Protein AF-A0A177NW47-F1 (afdb_monomer_lite)

Foldseek 3Di:
DPPDQDPVNVVVVVVVVVVVPDDPVVVCVVCVVVVHHPVVVVVVVVVVVVVVVVVVVVVVVVVVVVVVVVVVVVVVVPPPVVDVPVLVVVVVVVCVVDVVNVVVQVVCVVVVNHQDPVNSVVVSVVVVVVVVVVVVPVPD

pLDDT: mean 77.31, std 15.28, range [36.78, 95.75]

Radius of gyration: 32.18 Å; chains: 1; bounding box: 77×34×74 Å

Structure (mmCIF, N/CA/C/O backbone):
data_AF-A0A177NW47-F1
#
_entry.id   AF-A0A177NW47-F1
#
loop_
_atom_site.group_PDB
_atom_site.id
_atom_site.type_symbol
_atom_site.label_atom_id
_atom_site.label_alt_id
_atom_site.label_comp_id
_atom_site.label_asym_id
_atom_site.label_entity_id
_atom_site.label_seq_id
_atom_site.pdbx_PDB_ins_code
_atom_site.Cartn_x
_atom_site.Cartn_y
_atom_site.Cartn_z
_atom_site.occupancy
_atom_site.B_iso_or_equiv
_atom_site.auth_seq_id
_atom_site.auth_comp_id
_atom_site.auth_asym_id
_atom_site.auth_atom_id
_atom_site.pdbx_PDB_model_num
ATOM 1 N N . MET A 1 1 ? -23.381 19.528 -13.396 1.00 42.34 1 MET A N 1
ATOM 2 C CA . MET A 1 1 ? -24.544 18.811 -12.830 1.00 42.34 1 MET A CA 1
ATOM 3 C C . MET A 1 1 ? -24.353 18.765 -11.326 1.00 42.34 1 MET A C 1
ATOM 5 O O . MET A 1 1 ? -23.397 18.148 -10.878 1.00 42.34 1 MET A O 1
ATOM 9 N N . ASN A 1 2 ? -25.180 19.477 -10.560 1.00 53.53 2 ASN A N 1
ATOM 10 C CA . ASN A 1 2 ? -25.143 19.393 -9.100 1.00 53.53 2 ASN A CA 1
ATOM 11 C C . ASN A 1 2 ? -25.795 18.068 -8.699 1.00 53.53 2 ASN A C 1
ATOM 13 O O . ASN A 1 2 ? -27.022 17.988 -8.654 1.00 53.53 2 ASN A O 1
ATOM 17 N N . ASN A 1 3 ? -24.987 17.033 -8.456 1.00 69.44 3 ASN A N 1
ATOM 18 C CA . ASN A 1 3 ? -25.466 15.808 -7.820 1.00 69.44 3 ASN A CA 1
ATOM 19 C C . ASN A 1 3 ? -25.880 16.165 -6.392 1.00 69.44 3 ASN A C 1
ATOM 21 O O . ASN A 1 3 ? -25.047 16.255 -5.493 1.00 69.44 3 ASN A O 1
ATOM 25 N N . LYS A 1 4 ? -27.170 16.450 -6.199 1.00 77.38 4 LYS A N 1
ATOM 26 C CA . LYS A 1 4 ? -27.740 16.610 -4.864 1.00 77.38 4 LYS A CA 1
ATOM 27 C C . LYS A 1 4 ? -27.636 15.259 -4.161 1.00 77.38 4 LYS A C 1
ATOM 29 O O . LYS A 1 4 ? -28.174 14.280 -4.673 1.00 77.38 4 LYS A O 1
ATOM 34 N N . LYS A 1 5 ? -26.945 15.231 -3.017 1.00 80.81 5 LYS A N 1
ATOM 35 C CA . LYS A 1 5 ? -26.863 14.054 -2.146 1.00 80.81 5 LYS A CA 1
ATOM 36 C C . LYS A 1 5 ? -28.272 13.599 -1.787 1.00 80.81 5 LYS A C 1
ATOM 38 O O . LYS A 1 5 ? -29.094 14.418 -1.361 1.00 80.81 5 LYS A O 1
ATOM 43 N N . THR A 1 6 ? -28.547 12.320 -1.987 1.00 90.38 6 THR A N 1
ATOM 44 C CA . THR A 1 6 ? -29.805 11.708 -1.574 1.00 90.38 6 THR A CA 1
ATOM 45 C C . THR A 1 6 ? -29.898 11.689 -0.044 1.00 90.38 6 THR A C 1
ATOM 47 O O . THR A 1 6 ? -28.883 11.837 0.639 1.00 90.38 6 THR A O 1
ATOM 50 N N . PRO A 1 7 ? -31.097 11.507 0.533 1.00 87.31 7 PRO A N 1
ATOM 51 C CA . PRO A 1 7 ? -31.235 11.337 1.979 1.00 87.31 7 PRO A CA 1
ATOM 52 C C . PRO A 1 7 ? -30.404 10.173 2.540 1.00 87.31 7 PRO A C 1
ATOM 54 O O . PRO A 1 7 ? -29.960 10.244 3.680 1.00 87.31 7 PRO A O 1
ATOM 57 N N . LEU A 1 8 ? -30.166 9.126 1.739 1.00 89.62 8 LEU A N 1
ATOM 58 C CA . LEU A 1 8 ? -29.333 7.993 2.137 1.00 89.62 8 LEU A CA 1
ATOM 59 C C . LEU A 1 8 ? -27.850 8.376 2.199 1.00 89.62 8 LEU A C 1
ATOM 61 O O . LEU A 1 8 ? -27.200 8.062 3.187 1.00 89.62 8 LEU A O 1
ATOM 65 N N . ASP A 1 9 ? -27.353 9.120 1.206 1.00 90.19 9 ASP A N 1
ATOM 66 C CA . ASP A 1 9 ? -25.964 9.606 1.206 1.00 90.19 9 ASP A CA 1
ATOM 67 C C . ASP A 1 9 ? -25.701 10.507 2.424 1.00 90.19 9 ASP A C 1
ATOM 69 O O . ASP A 1 9 ? -24.655 10.434 3.056 1.00 90.19 9 ASP A O 1
ATOM 73 N N . GLN A 1 10 ? -26.678 11.345 2.785 1.00 89.38 10 GLN A N 1
ATOM 74 C CA . GLN A 1 10 ? -26.578 12.226 3.953 1.00 89.38 10 GLN A CA 1
ATOM 75 C C . GLN A 1 10 ? -26.571 11.445 5.271 1.00 89.38 10 GLN A C 1
ATOM 77 O O . GLN A 1 10 ? -25.886 11.841 6.211 1.00 89.38 10 GLN A O 1
ATOM 82 N N . PHE A 1 11 ? -27.332 10.352 5.347 1.00 91.50 11 PHE A N 1
ATOM 83 C CA . PHE A 1 11 ? -27.318 9.464 6.504 1.00 91.50 11 PHE A CA 1
ATOM 84 C C . PHE A 1 11 ? -25.988 8.714 6.621 1.00 91.50 11 PHE A C 1
ATOM 86 O O . PHE A 1 11 ? -25.438 8.635 7.714 1.00 91.50 11 PHE A O 1
ATOM 93 N N . GLU A 1 12 ? -25.464 8.190 5.511 1.00 91.81 12 GLU A N 1
ATOM 94 C CA . GLU A 1 12 ? -24.172 7.499 5.480 1.00 91.81 12 GLU A CA 1
ATOM 95 C C . GLU A 1 12 ? -23.038 8.429 5.925 1.00 91.81 12 GLU A C 1
ATOM 97 O O . GLU A 1 12 ? -22.269 8.063 6.812 1.00 91.81 12 GLU A O 1
ATOM 102 N N . ASP A 1 13 ? -22.994 9.654 5.395 1.00 92.12 13 ASP A N 1
ATOM 103 C CA . ASP A 1 13 ? -22.025 10.669 5.815 1.00 92.12 13 ASP A CA 1
ATOM 104 C C . ASP A 1 13 ? -22.149 10.975 7.315 1.00 92.12 13 ASP A C 1
ATOM 106 O O . ASP A 1 13 ? -21.156 10.942 8.033 1.00 92.12 13 ASP A O 1
ATOM 110 N N . ALA A 1 14 ? -23.369 11.217 7.810 1.00 90.38 14 ALA A N 1
ATOM 111 C CA . ALA A 1 14 ? -23.600 11.524 9.222 1.00 90.38 14 ALA A CA 1
ATOM 112 C C . ALA A 1 14 ? -23.219 10.358 10.148 1.00 90.38 14 ALA A C 1
ATOM 114 O O . ALA A 1 14 ? -22.722 10.579 11.250 1.00 90.38 14 ALA A O 1
ATOM 115 N N . PHE A 1 15 ? -23.435 9.117 9.708 1.00 89.81 15 PHE A N 1
ATOM 116 C CA . PHE A 1 15 ? -23.046 7.925 10.453 1.00 89.81 15 PHE A CA 1
ATOM 117 C C . PHE A 1 15 ? -21.523 7.762 10.500 1.00 89.81 15 PHE A C 1
ATOM 119 O O . PHE A 1 15 ? -20.960 7.530 11.569 1.00 89.81 15 PHE A O 1
ATOM 126 N N . ILE A 1 16 ? -20.845 7.941 9.363 1.00 92.19 16 ILE A N 1
ATOM 127 C CA . ILE A 1 16 ? -19.380 7.922 9.294 1.00 92.19 16 ILE A CA 1
ATOM 128 C C . ILE A 1 16 ? -18.800 9.032 10.172 1.00 92.19 16 ILE A C 1
ATOM 130 O O . ILE A 1 16 ? -17.913 8.765 10.980 1.00 92.19 16 ILE A O 1
ATOM 134 N N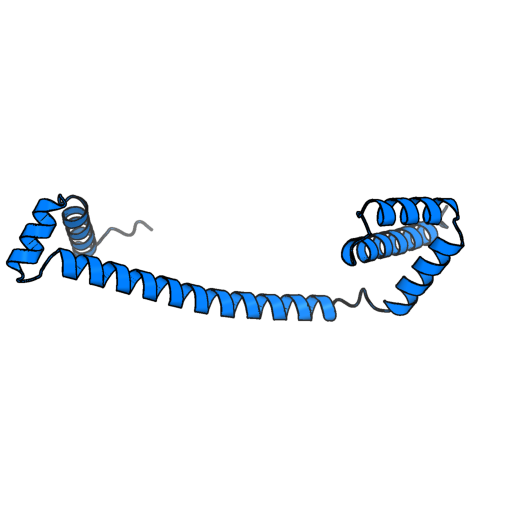 . ASP A 1 17 ? -19.330 10.250 10.069 1.00 92.88 17 ASP A N 1
ATOM 135 C CA . ASP A 1 17 ? -18.901 11.387 10.880 1.00 92.88 17 ASP A CA 1
ATOM 136 C C . ASP A 1 17 ? -19.134 11.129 12.372 1.00 92.88 17 ASP A C 1
ATOM 138 O O . ASP A 1 17 ? -18.281 11.465 13.189 1.00 92.88 17 ASP A O 1
ATOM 142 N N . SER A 1 18 ? -20.249 10.496 12.748 1.00 90.81 18 SER A N 1
ATOM 143 C CA . SER A 1 18 ? -20.507 10.104 14.137 1.00 90.81 18 SER A CA 1
ATOM 144 C C . SER A 1 18 ? -19.424 9.164 14.662 1.00 90.81 18 SER A C 1
ATOM 146 O O . SER A 1 18 ? -18.918 9.374 15.759 1.00 90.81 18 SER A O 1
ATOM 148 N N . ILE A 1 19 ? -19.030 8.158 13.875 1.00 87.44 19 ILE A N 1
ATOM 149 C CA . ILE A 1 19 ? -17.980 7.208 14.264 1.00 87.44 19 ILE A CA 1
ATOM 150 C C . ILE A 1 19 ? -16.614 7.892 14.338 1.00 87.44 19 ILE A C 1
ATOM 152 O O . ILE A 1 19 ? -15.859 7.667 15.280 1.00 87.44 19 ILE A O 1
ATOM 156 N N . LEU A 1 20 ? -16.283 8.734 13.357 1.00 89.75 20 LEU A N 1
ATOM 157 C CA . LEU A 1 20 ? -14.991 9.422 13.304 1.00 89.75 20 LEU A CA 1
ATOM 158 C C . LEU A 1 20 ? -14.823 10.472 14.408 1.00 89.75 20 LEU A C 1
ATOM 160 O O . LEU A 1 20 ? -13.689 10.785 14.769 1.00 89.75 20 LEU A O 1
ATOM 164 N N . ASN A 1 21 ? -15.928 11.009 14.930 1.00 92.94 21 ASN A N 1
ATOM 165 C CA . ASN A 1 21 ? -15.923 11.985 16.016 1.00 92.94 21 ASN A CA 1
ATOM 166 C C . ASN A 1 21 ? -16.033 11.358 17.413 1.00 92.94 21 ASN A C 1
ATOM 168 O O . ASN A 1 21 ? -15.863 12.084 18.394 1.00 92.94 21 ASN A O 1
ATOM 172 N N . MET A 1 22 ? -16.295 10.051 17.529 1.00 91.19 22 MET A N 1
ATOM 173 C CA . MET A 1 22 ? -16.271 9.373 18.825 1.00 91.19 22 MET A CA 1
ATOM 174 C C . MET A 1 22 ? -14.863 9.356 19.417 1.00 91.19 22 MET A C 1
ATOM 176 O O . MET A 1 22 ? -13.855 9.169 18.729 1.00 91.19 22 MET A O 1
ATOM 180 N N . SER A 1 23 ? -14.795 9.519 20.734 1.00 92.44 23 SER A N 1
ATOM 181 C CA . SER A 1 23 ? -13.568 9.289 21.482 1.00 92.44 23 SER A CA 1
ATOM 182 C C . SER A 1 23 ? -13.210 7.799 21.500 1.00 92.44 23 SER A C 1
ATOM 184 O O . SER A 1 23 ? -14.057 6.920 21.343 1.00 92.44 23 SER A O 1
ATOM 186 N N . ALA A 1 24 ? -11.933 7.495 21.743 1.00 90.12 24 ALA A N 1
ATOM 187 C CA . ALA A 1 24 ? -11.481 6.109 21.866 1.00 90.12 24 ALA A CA 1
ATOM 188 C C . ALA A 1 24 ? -12.213 5.349 22.989 1.00 90.12 24 ALA A C 1
ATOM 190 O O . ALA A 1 24 ? -12.519 4.175 22.830 1.00 90.12 24 ALA A O 1
ATOM 191 N N . SER A 1 25 ? -12.532 6.023 24.100 1.00 91.50 25 SER A N 1
ATOM 192 C CA . SER A 1 25 ? -13.283 5.424 25.208 1.00 91.50 25 SER A CA 1
ATOM 193 C C . SER A 1 25 ? -14.727 5.093 24.842 1.00 91.50 25 SER A C 1
ATOM 195 O O . SER A 1 25 ? -15.209 4.039 25.236 1.00 91.50 25 SER A O 1
ATOM 197 N N . GLU A 1 26 ? -15.400 5.957 24.076 1.00 92.88 26 GLU A N 1
ATOM 198 C CA . GLU A 1 26 ? -16.774 5.703 23.617 1.00 92.88 26 GLU A CA 1
ATOM 199 C C . GLU A 1 26 ? -16.812 4.522 22.639 1.00 92.88 26 GLU A C 1
ATOM 201 O O . GLU A 1 26 ? -17.655 3.642 22.769 1.00 92.88 26 GLU A O 1
ATOM 206 N N . LEU A 1 27 ? -15.838 4.434 21.727 1.00 90.62 27 LEU A N 1
ATOM 207 C CA . LEU A 1 27 ? -15.697 3.283 20.829 1.00 90.62 27 LEU A CA 1
ATOM 208 C C . LEU A 1 27 ? -15.426 1.978 21.590 1.00 90.62 27 LEU A C 1
ATOM 210 O O . LEU A 1 27 ? -15.985 0.937 21.247 1.00 90.62 27 LEU A O 1
ATOM 214 N N . ASP A 1 28 ? -14.581 2.014 22.623 1.00 93.81 28 ASP A N 1
ATOM 215 C CA . ASP A 1 28 ? -14.316 0.843 23.464 1.00 93.81 28 ASP A CA 1
ATOM 216 C C . ASP A 1 28 ? -15.571 0.386 24.221 1.00 93.81 28 ASP A C 1
ATOM 218 O O . ASP A 1 28 ? -15.784 -0.818 24.384 1.00 93.81 28 ASP A O 1
ATOM 222 N N . GLU A 1 29 ? -16.395 1.323 24.694 1.00 94.00 29 GLU A N 1
ATOM 223 C CA . GLU A 1 29 ? -17.678 1.033 25.341 1.00 94.00 29 GLU A CA 1
ATOM 224 C C . GLU A 1 29 ? -18.678 0.423 24.354 1.00 94.00 29 GLU A C 1
ATOM 226 O O . GLU A 1 29 ? -19.211 -0.648 24.640 1.00 94.00 29 GLU A O 1
ATOM 231 N N . GLU A 1 30 ? -18.845 1.000 23.160 1.00 91.62 30 GLU A N 1
ATOM 232 C CA . GLU A 1 30 ? -19.711 0.426 22.120 1.00 91.62 30 GLU A CA 1
ATOM 233 C C . GLU A 1 30 ? -19.281 -0.995 21.724 1.00 91.62 30 GLU A C 1
ATOM 235 O O . GLU A 1 30 ? -20.114 -1.893 21.574 1.00 91.62 30 GLU A O 1
ATOM 240 N N . LEU A 1 31 ? -17.973 -1.238 21.583 1.00 92.50 31 LEU A N 1
ATOM 241 C CA . LEU A 1 31 ? -17.453 -2.574 21.287 1.00 92.50 31 LEU A CA 1
ATOM 242 C C . LEU A 1 31 ? -17.783 -3.563 22.411 1.00 92.50 31 LEU A C 1
ATOM 244 O O . LEU A 1 31 ? -18.208 -4.686 22.127 1.00 92.50 31 LEU A O 1
ATOM 248 N N . ARG A 1 32 ? -17.645 -3.151 23.675 1.00 95.06 32 ARG A N 1
ATOM 249 C CA . ARG A 1 32 ? -17.984 -3.996 24.830 1.00 95.06 32 ARG A CA 1
ATOM 250 C C . ARG A 1 32 ? -19.480 -4.270 24.932 1.00 95.06 32 ARG A C 1
ATOM 252 O O . ARG A 1 32 ? -19.842 -5.407 25.233 1.00 95.06 32 ARG A O 1
ATOM 259 N N . ASP A 1 33 ? -20.333 -3.295 24.631 1.00 95.56 33 ASP A N 1
ATOM 260 C CA . ASP A 1 33 ? -21.793 -3.462 24.593 1.00 95.56 33 ASP A CA 1
ATOM 261 C C . ASP A 1 33 ? -22.226 -4.468 23.517 1.00 95.56 33 ASP A C 1
ATOM 263 O O . ASP A 1 33 ? -23.179 -5.229 23.700 1.00 95.56 33 ASP A O 1
ATOM 267 N N . LEU A 1 34 ? -21.467 -4.551 22.422 1.00 92.38 34 LEU A N 1
ATOM 268 C CA . LEU A 1 34 ? -21.614 -5.576 21.385 1.00 92.38 34 LEU A CA 1
ATOM 269 C C . LEU A 1 34 ? -20.992 -6.935 21.768 1.00 92.38 34 LEU A C 1
ATOM 271 O O . LEU A 1 34 ? -21.025 -7.876 20.971 1.00 92.38 34 LEU A O 1
ATOM 275 N N . GLY A 1 35 ? -20.427 -7.064 22.972 1.00 94.94 35 GLY A N 1
ATOM 276 C CA . GLY A 1 35 ? -19.761 -8.274 23.456 1.00 94.94 35 GLY A CA 1
ATOM 277 C C . GLY A 1 35 ? -18.391 -8.530 22.820 1.00 94.94 35 GLY A C 1
ATOM 278 O O . GLY A 1 35 ? -17.912 -9.666 22.832 1.00 94.94 35 GLY A O 1
ATOM 279 N N . LEU A 1 36 ? -17.766 -7.502 22.241 1.00 94.50 36 LEU A N 1
ATOM 280 C CA . LEU A 1 36 ? -16.444 -7.568 21.624 1.00 94.50 36 LEU A CA 1
ATOM 281 C C . LEU A 1 36 ? -15.378 -7.006 22.572 1.00 94.50 36 LEU A C 1
ATOM 283 O O . LEU A 1 36 ? -15.581 -6.006 23.253 1.00 94.50 36 LEU A O 1
ATOM 287 N N . ASP A 1 37 ? -14.206 -7.639 22.583 1.00 95.75 37 ASP A N 1
ATOM 288 C CA . ASP A 1 37 ? -13.022 -7.098 23.253 1.00 95.75 37 ASP A CA 1
ATOM 289 C C . ASP A 1 37 ? -12.341 -6.061 22.334 1.00 95.75 37 ASP A C 1
ATOM 291 O O . ASP A 1 37 ? -11.919 -6.433 21.226 1.00 95.75 37 ASP A O 1
ATOM 295 N N . PRO A 1 38 ? -12.206 -4.788 22.760 1.00 93.88 38 PRO A N 1
ATOM 296 C CA . PRO A 1 38 ? -11.574 -3.747 21.956 1.00 93.88 38 PRO A CA 1
ATOM 297 C C . PRO A 1 38 ? -10.158 -4.094 21.488 1.00 93.88 38 PRO A C 1
ATOM 299 O O . PRO A 1 38 ? -9.817 -3.878 20.323 1.00 93.88 38 PRO A O 1
ATOM 302 N N . GLU A 1 39 ? -9.342 -4.719 22.340 1.00 94.12 39 GLU A N 1
ATOM 303 C CA . GLU A 1 39 ? -7.960 -5.065 21.986 1.00 94.12 39 GLU A CA 1
ATOM 304 C C . GLU A 1 39 ? -7.908 -6.145 20.897 1.00 94.12 39 GLU A C 1
ATOM 306 O O . GLU A 1 39 ? -7.096 -6.096 19.958 1.00 94.12 39 GLU A O 1
ATOM 311 N N . VAL A 1 40 ? -8.833 -7.105 20.963 1.00 94.56 40 VAL A N 1
ATOM 312 C CA . VAL A 1 40 ? -8.989 -8.134 19.931 1.00 94.56 40 VAL A CA 1
ATOM 313 C C . VAL A 1 40 ? -9.475 -7.506 18.625 1.00 94.56 40 VAL A C 1
ATOM 315 O O . VAL A 1 40 ? -8.911 -7.804 17.567 1.00 94.56 40 VAL A O 1
ATOM 318 N N . ALA A 1 41 ? -10.463 -6.609 18.675 1.00 91.88 41 ALA A N 1
ATOM 319 C CA . ALA A 1 41 ? -11.001 -5.924 17.499 1.00 91.88 41 ALA A CA 1
ATOM 320 C C . ALA A 1 41 ? -9.930 -5.077 16.784 1.00 91.88 41 ALA A C 1
ATOM 322 O O . ALA A 1 41 ? -9.763 -5.164 15.559 1.00 91.88 41 ALA A O 1
ATOM 323 N N . ILE A 1 42 ? -9.126 -4.327 17.544 1.00 91.44 42 ILE A N 1
ATOM 324 C CA . ILE A 1 42 ? -7.992 -3.548 17.027 1.00 91.44 42 ILE A CA 1
ATOM 325 C C . ILE A 1 42 ? -6.965 -4.472 16.369 1.00 91.44 42 ILE A C 1
ATOM 327 O O . ILE A 1 42 ? -6.507 -4.214 15.250 1.00 91.44 42 ILE A O 1
ATOM 331 N N . THR A 1 43 ? -6.606 -5.569 17.036 1.00 94.88 43 THR A N 1
ATOM 332 C CA . THR A 1 43 ? -5.626 -6.532 16.518 1.00 94.88 43 THR A CA 1
ATOM 333 C C . THR A 1 43 ? -6.095 -7.164 15.207 1.00 94.88 43 THR A C 1
ATOM 335 O O . THR A 1 43 ? -5.333 -7.238 14.236 1.00 94.88 43 THR A O 1
ATOM 338 N N . GLN A 1 44 ? -7.365 -7.566 15.132 1.00 93.69 44 GLN A N 1
ATOM 339 C CA . GLN A 1 44 ? -7.958 -8.128 13.919 1.00 93.69 44 GLN A CA 1
ATOM 340 C C . GLN A 1 44 ? -7.980 -7.114 12.771 1.00 93.69 44 GLN A C 1
ATOM 342 O O . GLN A 1 44 ? -7.614 -7.456 11.640 1.00 93.69 44 GLN A O 1
ATOM 347 N N . THR A 1 45 ? -8.333 -5.863 13.066 1.00 92.56 45 THR A N 1
ATOM 348 C CA . THR A 1 45 ? -8.365 -4.771 12.086 1.00 92.56 45 THR A CA 1
ATOM 349 C C . THR A 1 45 ? -6.970 -4.489 11.533 1.00 92.56 45 THR A C 1
ATOM 351 O O . THR A 1 45 ? -6.775 -4.487 10.314 1.00 92.56 45 THR A O 1
ATOM 354 N N . LYS A 1 46 ? -5.957 -4.363 12.402 1.00 94.12 46 LYS A N 1
ATOM 355 C CA . LYS A 1 46 ? -4.551 -4.199 11.990 1.00 94.12 46 LYS A CA 1
ATOM 356 C C . LYS A 1 46 ? -4.093 -5.341 11.082 1.00 94.12 46 LYS A C 1
ATOM 358 O O . LYS A 1 46 ? -3.481 -5.100 10.039 1.00 94.12 46 LYS A O 1
ATOM 363 N N . ALA A 1 47 ? -4.432 -6.583 11.429 1.00 94.38 47 ALA A N 1
ATOM 364 C CA . ALA A 1 47 ? -4.099 -7.744 10.611 1.00 94.38 47 ALA A CA 1
ATOM 365 C C . ALA A 1 47 ? -4.802 -7.720 9.240 1.00 94.38 47 ALA A C 1
ATOM 367 O O . ALA A 1 47 ? -4.195 -8.075 8.226 1.00 94.38 47 ALA A O 1
ATOM 368 N N . ALA A 1 48 ? -6.065 -7.289 9.179 1.00 95.38 48 ALA A N 1
ATOM 369 C CA . ALA A 1 48 ? -6.801 -7.145 7.924 1.00 95.38 48 ALA A CA 1
ATOM 370 C C . ALA A 1 48 ? -6.176 -6.079 7.011 1.00 95.38 48 ALA A C 1
ATOM 372 O O . ALA A 1 48 ? -5.942 -6.354 5.830 1.00 95.38 48 ALA A O 1
ATOM 373 N N . VAL A 1 49 ? -5.820 -4.916 7.564 1.00 95.00 49 VAL A N 1
ATOM 374 C CA . VAL A 1 49 ? -5.127 -3.842 6.835 1.00 95.00 49 VAL A CA 1
ATOM 375 C C . VAL A 1 49 ? -3.785 -4.334 6.291 1.00 95.00 49 VAL A C 1
ATOM 377 O O 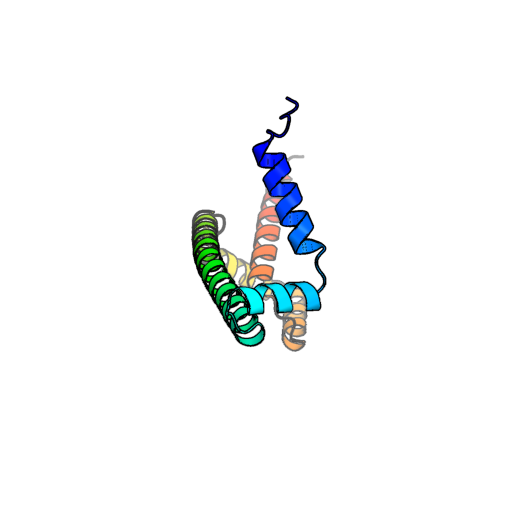. VAL A 1 49 ? -3.510 -4.176 5.101 1.00 95.00 49 VAL A O 1
ATOM 380 N N . ALA A 1 50 ? -2.977 -5.009 7.114 1.00 94.88 50 ALA A N 1
ATOM 381 C CA . ALA A 1 50 ? -1.689 -5.556 6.686 1.00 94.88 50 ALA A CA 1
ATOM 382 C C . ALA A 1 50 ? -1.836 -6.542 5.511 1.00 94.88 50 ALA A C 1
ATOM 384 O O . ALA A 1 50 ? -1.111 -6.447 4.516 1.00 94.88 50 ALA A O 1
ATOM 385 N N . ARG A 1 51 ? -2.824 -7.449 5.569 1.00 95.00 51 ARG A N 1
ATOM 386 C CA . ARG A 1 51 ? -3.144 -8.357 4.451 1.00 95.00 51 ARG A CA 1
ATOM 387 C C . ARG A 1 51 ? -3.561 -7.592 3.192 1.00 95.00 51 ARG A C 1
ATOM 389 O O . ARG A 1 51 ? -3.133 -7.952 2.092 1.00 95.00 51 ARG A O 1
ATOM 396 N N . GLY A 1 52 ? -4.361 -6.538 3.347 1.00 94.88 52 GLY A N 1
ATOM 397 C CA . GLY A 1 52 ? -4.775 -5.653 2.258 1.00 94.88 52 GLY A CA 1
ATOM 398 C C . GLY A 1 52 ? -3.586 -4.992 1.560 1.00 94.88 52 GLY A C 1
ATOM 399 O O . GLY A 1 52 ? -3.476 -5.070 0.335 1.00 94.88 52 GLY A O 1
ATOM 400 N N . ILE A 1 53 ? -2.649 -4.434 2.333 1.00 95.50 53 ILE A N 1
ATOM 401 C CA . ILE A 1 53 ? -1.417 -3.814 1.821 1.00 95.50 53 ILE A CA 1
ATOM 402 C C . ILE A 1 53 ? -0.586 -4.829 1.030 1.00 95.50 53 ILE A C 1
ATOM 404 O O . ILE A 1 53 ? -0.177 -4.549 -0.098 1.00 95.50 53 ILE A O 1
ATOM 408 N N . ILE A 1 54 ? -0.373 -6.032 1.573 1.00 95.00 54 ILE A N 1
ATOM 409 C CA . ILE A 1 54 ? 0.384 -7.092 0.887 1.00 95.00 54 ILE A CA 1
ATOM 410 C C . ILE A 1 54 ? -0.277 -7.449 -0.451 1.00 95.00 54 ILE A C 1
ATOM 412 O O . ILE A 1 54 ? 0.402 -7.540 -1.478 1.00 95.00 54 ILE A O 1
ATOM 416 N N . LYS A 1 55 ? -1.604 -7.612 -0.466 1.00 95.19 55 LYS A N 1
ATOM 417 C CA . LYS A 1 55 ? -2.360 -7.924 -1.685 1.00 95.19 55 LYS A CA 1
ATOM 418 C C . LYS A 1 55 ? -2.250 -6.802 -2.720 1.00 95.19 55 LYS A C 1
ATOM 420 O O . LYS A 1 55 ? -1.952 -7.081 -3.881 1.00 95.19 55 LYS A O 1
ATOM 425 N N . ALA A 1 56 ? -2.434 -5.549 -2.307 1.00 92.94 56 ALA A N 1
ATOM 426 C CA . ALA A 1 56 ? -2.310 -4.386 -3.183 1.00 92.94 56 ALA A CA 1
ATOM 427 C C . ALA A 1 56 ? -0.898 -4.275 -3.776 1.00 92.94 56 ALA A C 1
ATOM 429 O O . ALA A 1 56 ? -0.741 -4.082 -4.984 1.00 92.94 56 ALA A O 1
ATOM 430 N N . ASN A 1 57 ? 0.133 -4.481 -2.955 1.00 93.56 57 ASN A N 1
ATOM 431 C CA . ASN A 1 57 ? 1.525 -4.470 -3.393 1.00 93.56 57 ASN A CA 1
ATOM 432 C C . ASN A 1 57 ? 1.818 -5.578 -4.402 1.00 93.56 57 ASN A C 1
ATOM 434 O O . ASN A 1 57 ? 2.461 -5.312 -5.414 1.00 93.56 57 ASN A O 1
ATOM 438 N N . LYS A 1 58 ? 1.301 -6.794 -4.190 1.00 93.75 58 LYS A N 1
ATOM 439 C CA . LYS A 1 58 ? 1.451 -7.902 -5.144 1.00 93.75 58 LYS A CA 1
ATOM 440 C C . LYS A 1 58 ? 0.838 -7.564 -6.505 1.00 93.75 58 LYS A C 1
ATOM 442 O O . LYS A 1 58 ? 1.488 -7.754 -7.532 1.00 93.75 58 LYS A O 1
ATOM 447 N N . THR A 1 59 ? -0.376 -7.016 -6.516 1.00 91.44 59 THR A N 1
ATOM 448 C CA . THR A 1 59 ? -1.049 -6.586 -7.751 1.00 91.44 59 THR A CA 1
ATOM 449 C C . THR A 1 59 ? -0.280 -5.461 -8.443 1.00 91.44 59 THR A C 1
ATOM 451 O O . THR A 1 59 ? -0.029 -5.519 -9.647 1.00 91.44 59 THR A O 1
ATOM 454 N N . ASN A 1 60 ? 0.159 -4.457 -7.682 1.00 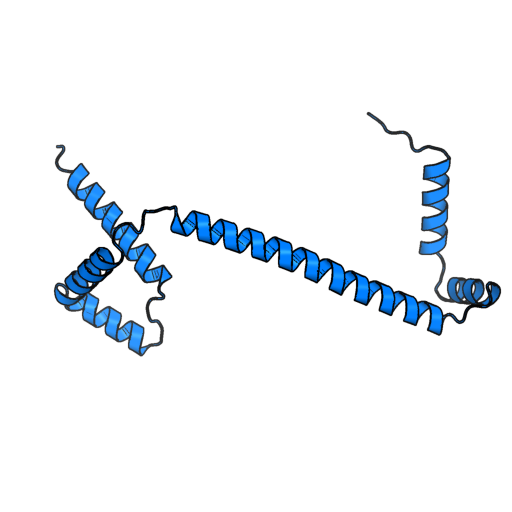92.31 60 ASN A N 1
ATOM 455 C CA . ASN A 1 60 ? 0.951 -3.347 -8.204 1.00 92.31 60 ASN A CA 1
ATOM 456 C C . ASN A 1 60 ? 2.289 -3.813 -8.775 1.00 92.31 60 ASN A C 1
ATOM 458 O O . ASN A 1 60 ? 2.695 -3.337 -9.832 1.00 92.31 60 ASN A O 1
ATOM 462 N N . PHE A 1 61 ? 2.958 -4.751 -8.109 1.00 93.88 61 PHE A N 1
ATOM 463 C CA . PHE A 1 61 ? 4.213 -5.324 -8.573 1.00 93.88 61 PHE A CA 1
ATOM 464 C C . PHE A 1 61 ? 4.031 -6.093 -9.882 1.00 93.88 61 PHE A C 1
ATOM 466 O O . PHE A 1 61 ? 4.790 -5.869 -10.821 1.00 93.88 61 PHE A O 1
ATOM 473 N N . ALA A 1 62 ? 3.000 -6.937 -9.988 1.00 90.88 62 ALA A N 1
ATOM 474 C CA . ALA A 1 62 ? 2.689 -7.653 -11.225 1.00 90.88 62 ALA A CA 1
ATOM 475 C C . ALA A 1 62 ? 2.426 -6.684 -12.391 1.00 90.88 62 ALA A C 1
ATOM 477 O O . ALA A 1 62 ? 3.014 -6.832 -13.463 1.00 90.88 62 ALA A O 1
ATOM 478 N N . ARG A 1 63 ? 1.626 -5.636 -12.152 1.00 89.31 63 ARG A N 1
ATOM 479 C CA . ARG A 1 63 ? 1.363 -4.579 -13.138 1.00 89.31 63 ARG A CA 1
ATOM 480 C C . ARG A 1 63 ? 2.644 -3.859 -13.564 1.00 89.31 63 ARG A C 1
ATOM 482 O O . ARG A 1 63 ? 2.904 -3.740 -14.756 1.00 89.31 63 ARG A O 1
ATOM 489 N N . LYS A 1 64 ? 3.465 -3.416 -12.607 1.00 91.69 64 LYS A N 1
ATOM 490 C CA . LYS A 1 64 ? 4.737 -2.731 -12.892 1.00 91.69 64 LYS A CA 1
ATOM 491 C C . LYS A 1 64 ? 5.720 -3.633 -13.639 1.00 91.69 64 LYS A C 1
ATOM 493 O O . LYS A 1 64 ? 6.426 -3.164 -14.523 1.00 91.69 64 LYS A O 1
ATOM 498 N N . ARG A 1 65 ? 5.749 -4.930 -13.325 1.00 92.06 65 ARG A N 1
ATOM 499 C CA . ARG A 1 65 ? 6.583 -5.909 -14.031 1.00 92.06 65 ARG A CA 1
ATOM 500 C C . ARG A 1 65 ? 6.149 -6.075 -15.488 1.00 92.06 65 ARG A C 1
ATOM 502 O O . ARG A 1 65 ? 7.021 -6.102 -16.346 1.00 92.06 65 ARG A O 1
ATOM 509 N N . SER A 1 66 ? 4.843 -6.117 -15.760 1.00 87.12 66 SER A N 1
ATOM 510 C CA . SER A 1 66 ? 4.306 -6.125 -17.131 1.00 87.12 66 SER A CA 1
ATOM 511 C C . SER A 1 66 ? 4.677 -4.850 -17.892 1.00 87.12 66 SER A C 1
ATOM 513 O O . SER A 1 66 ? 5.154 -4.902 -19.018 1.00 87.12 66 SER A O 1
ATOM 515 N N . GLN A 1 67 ? 4.539 -3.690 -17.252 1.00 89.38 67 GLN A N 1
ATOM 516 C CA . GLN A 1 67 ? 4.936 -2.421 -17.865 1.00 89.38 67 GLN A CA 1
ATOM 517 C C . GLN A 1 67 ? 6.437 -2.388 -18.178 1.00 89.38 67 GLN A C 1
ATOM 519 O O . GLN A 1 67 ? 6.838 -1.897 -19.228 1.00 89.38 67 GLN A O 1
ATOM 524 N N . LEU A 1 68 ? 7.276 -2.952 -17.303 1.00 89.25 68 LEU A N 1
ATOM 525 C CA . LEU A 1 68 ? 8.712 -3.059 -17.548 1.00 89.25 68 LEU A CA 1
ATOM 526 C C . LEU A 1 68 ? 9.029 -3.990 -18.724 1.00 89.25 68 LEU A C 1
ATOM 528 O O . LEU A 1 68 ? 9.926 -3.681 -19.505 1.00 89.25 68 LEU A O 1
ATOM 532 N N . THR A 1 69 ? 8.326 -5.118 -18.867 1.00 88.50 69 THR A N 1
ATOM 533 C CA . THR A 1 69 ? 8.513 -5.999 -20.031 1.00 88.50 69 THR A CA 1
ATOM 534 C C . THR A 1 69 ? 8.107 -5.308 -21.326 1.00 88.50 69 THR A C 1
ATOM 536 O O . THR A 1 69 ? 8.838 -5.413 -22.306 1.00 88.50 69 THR A O 1
ATOM 539 N N . ASP A 1 70 ? 7.027 -4.528 -21.310 1.00 84.25 70 ASP A N 1
ATOM 540 C CA . ASP A 1 70 ? 6.568 -3.779 -22.483 1.00 84.25 70 ASP A CA 1
ATOM 541 C C . ASP A 1 70 ? 7.557 -2.673 -22.866 1.00 84.25 70 ASP A C 1
ATOM 543 O O . ASP A 1 70 ? 7.869 -2.494 -24.042 1.00 84.25 70 ASP A O 1
ATOM 547 N N . VAL A 1 71 ? 8.109 -1.958 -21.879 1.00 83.81 71 VAL A N 1
ATOM 548 C CA . VAL A 1 71 ? 9.167 -0.960 -22.104 1.00 83.81 71 VAL A CA 1
ATOM 549 C C . VAL A 1 71 ? 10.425 -1.618 -22.667 1.00 83.81 71 VAL A C 1
ATOM 551 O O . VAL A 1 71 ? 10.980 -1.117 -23.640 1.00 83.81 71 VAL A O 1
ATOM 554 N N . LYS A 1 72 ? 10.856 -2.760 -22.116 1.00 81.31 72 LYS A N 1
ATOM 555 C CA . LYS A 1 72 ? 12.013 -3.503 -22.639 1.00 81.31 72 LYS A CA 1
ATOM 556 C C . LYS A 1 72 ? 11.791 -3.981 -24.072 1.00 81.31 72 LYS A C 1
ATOM 558 O O . LYS A 1 72 ? 12.697 -3.860 -24.886 1.00 81.31 72 LYS A O 1
ATOM 563 N N . ALA A 1 73 ? 10.603 -4.494 -24.387 1.00 80.69 73 ALA A N 1
ATOM 564 C CA . ALA A 1 73 ? 10.257 -4.917 -25.741 1.00 80.69 73 ALA A CA 1
ATOM 565 C C . ALA A 1 73 ? 10.258 -3.730 -26.714 1.00 80.69 73 ALA A C 1
ATOM 567 O O . ALA A 1 73 ? 10.832 -3.831 -27.794 1.00 80.69 73 ALA A O 1
ATOM 568 N N . ARG A 1 74 ? 9.695 -2.585 -26.304 1.00 76.88 74 ARG A N 1
ATOM 569 C CA . ARG A 1 74 ? 9.721 -1.344 -27.091 1.00 76.88 74 ARG A CA 1
ATOM 570 C C . ARG A 1 74 ? 11.139 -0.847 -27.333 1.00 76.88 74 ARG A C 1
ATOM 572 O O . ARG A 1 74 ? 11.453 -0.498 -28.465 1.00 76.88 74 ARG A O 1
ATOM 579 N N . LEU A 1 75 ? 11.992 -0.869 -26.310 1.00 71.31 75 LEU A N 1
ATOM 580 C CA . LEU A 1 75 ? 13.398 -0.485 -26.430 1.00 71.31 75 LEU A CA 1
ATOM 581 C C . LEU A 1 75 ? 14.166 -1.439 -27.359 1.00 71.31 75 LEU A C 1
ATOM 583 O O . LEU A 1 75 ? 14.917 -0.984 -28.208 1.00 71.31 75 LEU A O 1
ATOM 587 N N . ALA A 1 76 ? 13.914 -2.748 -27.274 1.00 68.06 76 ALA A N 1
ATOM 588 C CA . ALA A 1 76 ? 14.513 -3.732 -28.177 1.00 68.06 76 ALA A CA 1
ATOM 589 C C . ALA A 1 76 ? 14.026 -3.595 -29.634 1.00 68.06 76 ALA A C 1
ATOM 591 O O . ALA A 1 76 ? 14.796 -3.826 -30.561 1.00 68.06 76 ALA A O 1
ATOM 592 N N . SER A 1 77 ? 12.760 -3.215 -29.848 1.00 64.19 77 SER A N 1
ATOM 593 C CA . SER A 1 77 ? 12.202 -2.946 -31.185 1.00 64.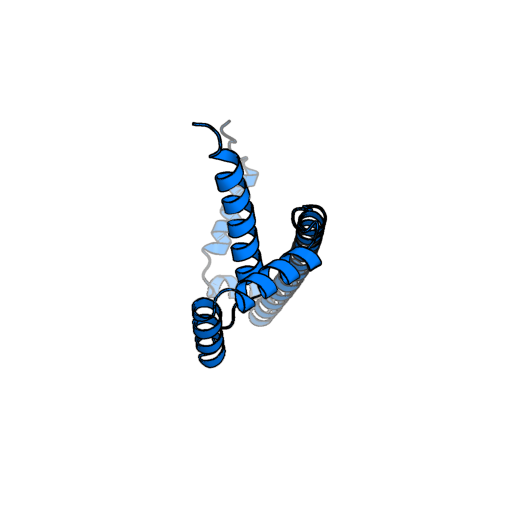19 77 SER A CA 1
ATOM 594 C C . SER A 1 77 ? 12.562 -1.562 -31.732 1.00 64.19 77 SER A C 1
ATOM 596 O O . SER A 1 77 ? 12.467 -1.323 -32.932 1.00 64.19 77 SER A O 1
ATOM 598 N N . SER A 1 78 ? 12.981 -0.652 -30.851 1.00 60.38 78 SER A N 1
ATOM 599 C CA . SER A 1 78 ? 13.582 0.636 -31.174 1.00 60.38 78 SER A CA 1
ATOM 600 C C . SER A 1 78 ? 15.006 0.372 -31.662 1.00 60.38 78 SER A C 1
ATOM 602 O O . SER A 1 78 ? 15.995 0.554 -30.957 1.00 60.38 78 SER A O 1
ATOM 604 N N . SER A 1 79 ? 15.103 -0.116 -32.894 1.00 53.06 79 SER A N 1
ATOM 605 C CA . SER A 1 79 ? 16.333 -0.441 -33.608 1.00 53.06 79 SER A CA 1
ATOM 606 C C . SER A 1 79 ? 17.139 0.804 -34.005 1.00 53.06 79 SER A C 1
ATOM 608 O O . SER A 1 79 ? 17.504 0.964 -35.167 1.00 53.06 79 SER A O 1
ATOM 610 N N . LYS A 1 80 ? 17.456 1.681 -33.048 1.00 53.19 80 LYS A N 1
ATOM 611 C CA . LYS A 1 80 ? 18.653 2.527 -33.145 1.00 53.19 80 LYS A CA 1
ATOM 612 C C . LYS A 1 80 ? 19.916 1.789 -32.674 1.00 53.19 80 LYS A C 1
ATOM 614 O O . LYS A 1 80 ? 21.014 2.280 -32.872 1.00 53.19 80 LYS A O 1
ATOM 619 N N . LEU A 1 81 ? 19.785 0.566 -32.149 1.00 53.03 81 LEU A N 1
ATOM 620 C CA . LEU A 1 81 ? 20.902 -0.354 -31.887 1.00 53.03 81 LEU A CA 1
ATOM 621 C C . LEU A 1 81 ? 21.165 -1.319 -33.058 1.00 53.03 81 LEU A C 1
ATOM 623 O O . LEU A 1 81 ? 21.469 -2.493 -32.858 1.00 53.03 81 LEU A O 1
ATOM 627 N N . GLY A 1 82 ? 21.023 -0.840 -34.296 1.00 49.84 82 GLY A N 1
ATOM 628 C CA . GLY A 1 82 ? 21.201 -1.659 -35.503 1.00 49.84 82 GLY A CA 1
ATOM 629 C C . GLY A 1 82 ? 22.599 -2.267 -35.663 1.00 49.84 82 GLY A C 1
ATOM 630 O O . GLY A 1 82 ? 22.750 -3.236 -36.398 1.00 49.84 82 GLY A O 1
ATOM 631 N N . ASP A 1 83 ? 23.610 -1.760 -34.952 1.00 60.16 83 ASP A N 1
ATOM 632 C CA . ASP A 1 83 ? 24.954 -2.338 -34.968 1.00 60.16 83 ASP A CA 1
ATOM 633 C C . ASP A 1 83 ? 25.722 -2.018 -33.676 1.00 60.16 83 ASP A C 1
ATOM 635 O O . ASP A 1 83 ? 26.687 -1.256 -33.671 1.00 60.16 83 ASP A O 1
ATOM 639 N N . ARG A 1 84 ? 25.298 -2.591 -32.539 1.00 57.25 84 ARG A N 1
ATOM 640 C CA . ARG A 1 84 ? 26.041 -2.454 -31.267 1.00 57.25 84 ARG A CA 1
ATOM 641 C C . ARG A 1 84 ? 27.503 -2.893 -31.424 1.00 57.25 84 ARG A C 1
ATOM 643 O O . ARG A 1 84 ? 28.390 -2.279 -30.843 1.00 57.25 84 ARG A O 1
ATOM 650 N N . SER A 1 85 ? 27.762 -3.925 -32.229 1.00 57.00 85 SER A N 1
ATOM 651 C CA . SER A 1 85 ? 29.114 -4.387 -32.559 1.00 57.00 85 SER A CA 1
ATOM 652 C C . SER A 1 85 ? 29.941 -3.333 -33.295 1.00 57.00 85 SER A C 1
ATOM 654 O O . SER A 1 85 ? 31.085 -3.086 -32.921 1.00 57.00 85 SER A O 1
ATOM 656 N N . GLY A 1 86 ? 29.373 -2.681 -34.306 1.00 62.59 86 GLY A N 1
ATOM 657 C CA . GLY A 1 86 ? 30.022 -1.620 -35.064 1.00 62.59 86 GLY A CA 1
ATOM 658 C C . GLY A 1 86 ? 30.180 -0.342 -34.257 1.00 62.59 86 GLY A C 1
ATOM 659 O O . GLY A 1 86 ? 31.221 0.299 -34.353 1.00 62.59 86 GLY A O 1
ATOM 660 N N . ALA A 1 87 ? 29.217 -0.009 -33.400 1.00 62.22 87 ALA A N 1
ATOM 661 C CA . ALA A 1 87 ? 29.313 1.125 -32.489 1.00 62.22 87 ALA A CA 1
ATOM 662 C C . ALA A 1 87 ? 30.444 0.924 -31.461 1.00 62.22 87 ALA A C 1
ATOM 664 O O . ALA A 1 87 ? 31.290 1.799 -31.289 1.00 62.22 87 ALA A O 1
ATOM 665 N N . VAL A 1 88 ? 30.556 -0.274 -30.873 1.00 64.81 88 VAL A N 1
ATOM 666 C CA . VAL A 1 88 ? 31.683 -0.645 -29.996 1.00 64.81 88 VAL A CA 1
ATOM 667 C C . VAL A 1 88 ? 33.014 -0.635 -30.756 1.00 64.81 88 VAL A C 1
ATOM 669 O O . VAL A 1 88 ? 34.005 -0.112 -30.252 1.00 64.81 88 VAL A O 1
ATOM 672 N N . ALA A 1 89 ? 33.055 -1.148 -31.989 1.00 66.38 89 ALA A N 1
ATOM 673 C CA . ALA A 1 89 ? 34.269 -1.132 -32.806 1.00 66.38 89 ALA A CA 1
ATOM 674 C C . ALA A 1 89 ? 34.708 0.293 -33.202 1.00 66.38 89 ALA A C 1
ATOM 676 O O . ALA A 1 89 ? 35.906 0.576 -33.262 1.00 66.38 89 ALA A O 1
ATOM 677 N N . ARG A 1 90 ? 33.758 1.204 -33.456 1.00 66.00 90 ARG A N 1
ATOM 678 C CA . ARG A 1 90 ? 34.017 2.632 -33.712 1.00 66.00 90 ARG A CA 1
ATOM 679 C C . ARG A 1 90 ? 34.533 3.338 -32.459 1.00 66.00 90 ARG A C 1
ATOM 681 O O . ARG A 1 90 ? 35.511 4.076 -32.546 1.00 66.00 90 ARG A O 1
ATOM 688 N N . PHE A 1 91 ? 33.938 3.052 -31.301 1.00 68.06 91 PHE A N 1
ATOM 689 C CA . PHE A 1 91 ? 34.386 3.586 -30.017 1.00 68.06 91 PHE A CA 1
ATOM 690 C C . PHE A 1 91 ? 35.817 3.147 -29.674 1.00 68.06 91 PHE A C 1
ATOM 692 O O . PHE A 1 91 ? 36.656 3.978 -29.325 1.00 68.06 91 PHE A O 1
ATOM 699 N N . GLU A 1 92 ? 36.141 1.863 -29.853 1.00 68.50 92 GLU A N 1
ATOM 700 C CA . GLU A 1 92 ? 37.511 1.373 -29.658 1.00 68.50 92 GLU A CA 1
ATOM 701 C C . GLU A 1 92 ? 38.491 2.004 -30.663 1.00 68.50 92 GLU A C 1
ATOM 703 O O . GLU A 1 92 ? 39.593 2.388 -30.273 1.00 68.50 92 GLU A O 1
ATOM 708 N N . LYS A 1 93 ? 38.086 2.229 -31.925 1.00 71.06 93 LYS A N 1
ATOM 709 C CA . LYS A 1 93 ? 38.912 2.972 -32.895 1.00 71.06 93 LYS A CA 1
ATOM 710 C C . LYS A 1 93 ? 39.204 4.406 -32.446 1.00 71.06 93 LYS A C 1
ATOM 712 O O . LYS A 1 93 ? 40.363 4.812 -32.504 1.00 71.06 93 LYS A O 1
ATOM 717 N N . MET A 1 94 ? 38.207 5.151 -31.962 1.00 67.50 94 MET A N 1
ATOM 718 C CA . MET A 1 94 ? 38.409 6.511 -31.436 1.00 67.50 94 MET A CA 1
ATOM 719 C C . MET A 1 94 ? 39.357 6.529 -30.239 1.00 67.50 94 MET A C 1
ATOM 721 O O . MET A 1 94 ? 40.291 7.326 -30.195 1.00 67.50 94 MET A O 1
ATOM 725 N N . LYS A 1 95 ? 39.182 5.590 -29.308 1.00 66.69 95 LYS A N 1
ATOM 726 C CA . LYS A 1 95 ? 40.065 5.432 -28.149 1.00 66.69 95 LYS A CA 1
ATOM 727 C C . LYS A 1 95 ? 41.512 5.120 -28.543 1.00 66.69 95 LYS A C 1
ATOM 729 O O . LYS A 1 95 ? 42.433 5.550 -27.856 1.00 66.69 95 LYS A O 1
ATOM 734 N N . THR A 1 96 ? 41.729 4.380 -29.631 1.00 68.69 96 THR A N 1
ATOM 735 C CA . THR A 1 96 ? 43.082 4.115 -30.154 1.00 68.69 96 THR A CA 1
ATOM 736 C C . THR A 1 96 ? 43.653 5.253 -31.004 1.00 68.69 96 THR A C 1
ATOM 738 O O . THR A 1 96 ? 44.871 5.364 -31.106 1.00 68.69 96 THR A O 1
ATOM 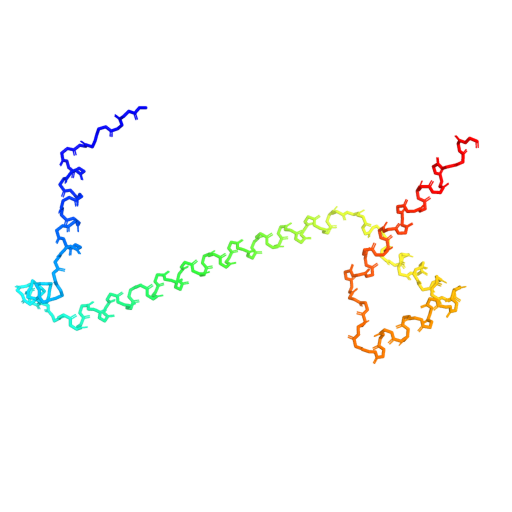741 N N . GLY A 1 97 ? 42.798 6.083 -31.610 1.00 67.00 97 GLY A N 1
ATOM 742 C CA . GLY A 1 97 ? 43.187 7.192 -32.486 1.00 67.00 97 GLY A CA 1
ATOM 743 C C . GLY A 1 97 ? 43.482 8.506 -31.757 1.00 67.00 97 GLY A C 1
ATOM 744 O O . GLY A 1 97 ? 44.223 9.325 -32.292 1.00 67.00 97 GLY A O 1
ATOM 745 N N . ASP A 1 98 ? 42.956 8.688 -30.542 1.00 69.44 98 ASP A N 1
ATOM 746 C CA . ASP A 1 98 ? 43.196 9.867 -29.702 1.00 69.44 98 ASP A CA 1
ATOM 747 C C . ASP A 1 98 ? 43.857 9.478 -28.356 1.00 69.44 98 ASP A C 1
ATOM 749 O O . ASP A 1 98 ? 43.190 9.006 -27.421 1.00 69.44 98 ASP A O 1
ATOM 753 N N . PRO A 1 99 ? 45.182 9.689 -28.224 1.00 69.75 99 PRO A N 1
ATOM 754 C CA . PRO A 1 99 ? 45.929 9.402 -27.000 1.00 69.75 99 PRO A CA 1
ATOM 755 C C . PRO A 1 99 ? 45.452 10.203 -25.782 1.00 69.75 99 PRO A C 1
ATOM 757 O O . PRO A 1 99 ? 45.584 9.743 -24.644 1.00 69.75 99 PRO A O 1
ATOM 760 N N . GLU A 1 100 ? 44.910 11.403 -25.994 1.00 70.44 100 GLU A N 1
ATOM 761 C CA . GLU A 1 100 ? 44.473 12.289 -24.921 1.00 70.44 100 GLU A CA 1
ATOM 762 C C . GLU A 1 100 ? 43.134 11.819 -24.340 1.00 70.44 100 GLU A C 1
ATOM 764 O O . GLU A 1 100 ? 42.976 11.741 -23.117 1.00 70.44 100 GLU A O 1
ATOM 769 N N . LEU A 1 101 ? 42.206 11.404 -25.206 1.00 67.44 101 LEU A N 1
ATOM 770 C CA . LEU A 1 101 ? 40.950 10.763 -24.816 1.00 67.44 101 LEU A CA 1
ATOM 771 C C . LEU A 1 101 ? 41.204 9.455 -24.051 1.00 67.44 101 LEU A C 1
ATOM 773 O O . LEU A 1 101 ? 40.627 9.232 -22.982 1.00 67.44 101 LEU A O 1
ATOM 777 N N . SER A 1 102 ? 42.127 8.628 -24.548 1.00 66.94 102 SER A N 1
ATOM 778 C CA . SER A 1 102 ? 42.539 7.375 -23.902 1.00 66.94 102 SER A CA 1
ATOM 779 C C . SER A 1 102 ? 43.080 7.607 -22.484 1.00 66.94 102 SER A C 1
ATOM 781 O O . SER A 1 102 ? 42.649 6.954 -21.525 1.00 66.94 102 SER A O 1
ATOM 783 N N . ASN A 1 103 ? 43.949 8.610 -22.310 1.00 66.19 103 ASN A N 1
ATOM 784 C CA . ASN A 1 103 ? 44.491 8.980 -21.001 1.00 66.19 103 ASN A CA 1
ATOM 785 C C . ASN A 1 103 ? 43.415 9.505 -20.038 1.00 66.19 103 ASN A C 1
ATOM 787 O O . ASN A 1 103 ? 43.392 9.114 -18.866 1.00 66.19 103 ASN A O 1
ATOM 791 N N . ARG A 1 104 ? 42.490 10.355 -20.508 1.00 66.69 104 ARG A N 1
ATOM 792 C CA . ARG A 1 104 ? 41.380 10.862 -19.680 1.00 66.69 104 ARG A CA 1
ATOM 793 C C . ARG A 1 104 ? 40.464 9.730 -19.207 1.00 66.69 104 ARG A C 1
ATOM 795 O O . ARG A 1 104 ? 40.097 9.698 -18.030 1.00 66.69 104 ARG A O 1
ATOM 802 N N . MET A 1 105 ? 40.158 8.763 -20.074 1.00 66.56 105 MET A N 1
ATOM 803 C CA . MET A 1 105 ? 39.342 7.598 -19.715 1.00 66.56 105 MET A CA 1
ATOM 804 C C . MET A 1 105 ? 40.047 6.664 -18.728 1.00 66.56 105 MET A C 1
ATOM 806 O O . MET A 1 105 ? 39.438 6.227 -17.749 1.00 66.56 105 MET A O 1
ATOM 810 N N . MET A 1 106 ? 41.345 6.411 -18.918 1.00 64.25 106 MET A N 1
ATOM 811 C CA . MET A 1 106 ? 42.135 5.604 -17.982 1.00 64.25 106 MET A CA 1
ATOM 812 C C . MET A 1 106 ? 42.176 6.241 -16.581 1.00 64.25 106 MET A C 1
ATOM 814 O O . MET A 1 106 ? 42.092 5.542 -15.569 1.00 64.25 106 MET A O 1
ATOM 818 N N . MET A 1 107 ? 42.241 7.574 -16.508 1.00 66.56 107 MET A N 1
ATOM 819 C CA . MET A 1 107 ? 42.205 8.330 -15.251 1.00 66.56 107 MET A CA 1
ATOM 820 C C . MET A 1 107 ? 40.824 8.318 -14.579 1.00 66.56 107 MET A C 1
ATOM 822 O O . MET A 1 107 ? 40.748 8.254 -13.350 1.00 66.56 107 MET A O 1
ATOM 826 N N . ALA A 1 108 ? 39.735 8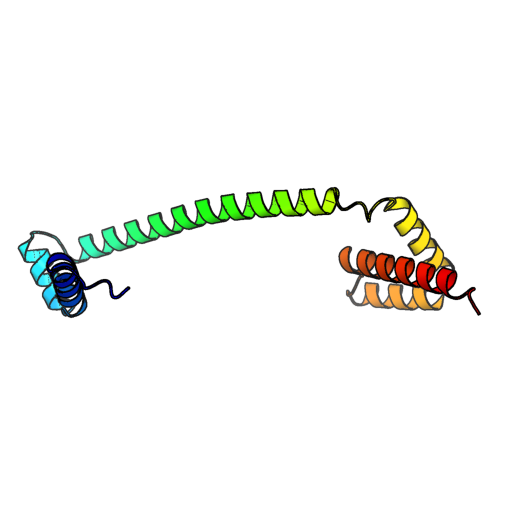.348 -15.351 1.00 65.75 108 ALA A N 1
ATOM 827 C CA . ALA A 1 108 ? 38.367 8.256 -14.837 1.00 65.75 108 ALA A CA 1
ATOM 828 C C . ALA A 1 108 ? 38.060 6.861 -14.259 1.00 65.75 108 ALA A C 1
ATOM 830 O O . ALA A 1 108 ? 37.571 6.750 -13.130 1.00 65.75 108 ALA A O 1
ATOM 831 N N . ALA A 1 109 ? 38.470 5.802 -14.968 1.00 63.31 109 ALA A N 1
ATOM 832 C CA . ALA A 1 109 ? 38.361 4.419 -14.504 1.00 63.31 109 ALA A CA 1
ATOM 833 C C . ALA A 1 109 ? 39.157 4.178 -13.208 1.00 63.31 109 ALA A C 1
ATOM 835 O O . ALA A 1 109 ? 38.647 3.568 -12.269 1.00 63.31 109 ALA A O 1
ATOM 836 N N . ARG A 1 110 ? 40.372 4.738 -13.098 1.00 61.81 110 ARG A N 1
ATOM 837 C CA . ARG A 1 110 ? 41.185 4.677 -11.866 1.00 61.81 110 ARG A CA 1
ATOM 838 C C . ARG A 1 110 ? 40.550 5.390 -10.667 1.00 61.81 110 ARG A C 1
ATOM 840 O O . ARG A 1 110 ? 40.825 5.013 -9.534 1.00 61.81 110 ARG A O 1
ATOM 847 N N . LYS A 1 111 ? 39.705 6.402 -10.891 1.00 69.31 111 LYS A N 1
ATOM 848 C CA . LYS A 1 111 ? 38.975 7.131 -9.836 1.00 69.31 111 LYS A CA 1
ATOM 849 C C . LYS A 1 111 ? 37.602 6.521 -9.515 1.00 69.31 111 LYS A C 1
ATOM 851 O O . LYS A 1 111 ? 36.813 7.154 -8.819 1.00 69.31 111 LYS A O 1
ATOM 856 N N . GLY A 1 112 ? 37.294 5.328 -10.034 1.00 57.53 112 GLY A N 1
ATOM 857 C CA . GLY A 1 112 ? 36.013 4.647 -9.815 1.00 57.53 112 GLY A CA 1
ATOM 858 C C . GLY A 1 112 ? 34.823 5.275 -10.552 1.00 57.53 112 GLY A C 1
ATOM 859 O O . GLY A 1 112 ? 33.692 4.848 -10.352 1.00 57.53 112 GLY A O 1
ATOM 860 N N . LYS A 1 113 ? 35.064 6.265 -11.421 1.00 64.88 113 LYS A N 1
ATOM 861 C CA . LYS A 1 113 ? 34.076 6.837 -12.345 1.00 64.88 113 LYS A CA 1
ATOM 862 C C . LYS A 1 113 ? 34.304 6.246 -13.735 1.00 64.88 113 LYS A C 1
ATOM 864 O O . LYS A 1 113 ? 34.711 6.945 -14.658 1.00 64.88 113 LYS A O 1
ATOM 869 N N . GLY A 1 114 ? 34.134 4.932 -13.854 1.00 59.06 114 GLY A N 1
ATOM 870 C CA . GLY A 1 114 ? 34.026 4.308 -15.171 1.00 59.06 114 GLY A CA 1
ATOM 871 C C . GLY A 1 114 ? 32.747 4.781 -15.863 1.00 59.06 114 GLY A C 1
ATOM 872 O O . GLY A 1 114 ? 31.768 5.087 -15.185 1.00 59.06 114 GLY A O 1
ATOM 873 N N . LEU A 1 115 ? 32.763 4.847 -17.192 1.00 61.78 115 LEU A N 1
ATOM 874 C CA . LEU A 1 115 ? 31.544 5.063 -17.969 1.00 61.78 115 LEU A CA 1
ATOM 875 C C . LEU A 1 115 ? 30.606 3.876 -17.735 1.00 61.78 115 LEU A C 1
ATOM 877 O O . LEU A 1 115 ? 31.024 2.722 -17.861 1.00 61.78 115 LEU A O 1
ATOM 881 N N . SER A 1 116 ? 29.360 4.154 -17.363 1.00 62.41 116 SER A N 1
ATOM 882 C CA . SER A 1 116 ? 28.315 3.134 -17.345 1.00 62.41 116 SER A CA 1
ATOM 883 C C . SER A 1 116 ? 27.928 2.759 -18.777 1.00 62.41 116 SER A C 1
ATOM 885 O O . SER A 1 116 ? 28.201 3.507 -19.716 1.00 62.41 116 SER A O 1
ATOM 887 N N . GLU A 1 117 ? 27.271 1.612 -18.966 1.00 56.62 117 GLU A N 1
ATOM 888 C CA . GLU A 1 117 ? 26.794 1.209 -20.299 1.00 56.62 117 GLU A CA 1
ATOM 889 C C . GLU A 1 117 ? 25.900 2.284 -20.942 1.00 56.62 117 GLU A C 1
ATOM 891 O O . GLU A 1 117 ? 26.013 2.527 -22.139 1.00 56.62 117 GLU A O 1
ATOM 896 N N . ASN A 1 118 ? 25.107 2.995 -20.133 1.00 62.06 118 ASN A N 1
ATOM 897 C CA . ASN A 1 118 ? 24.257 4.095 -20.591 1.00 62.06 118 ASN A CA 1
ATOM 898 C C . ASN A 1 118 ? 25.067 5.323 -21.037 1.00 62.06 118 ASN A C 1
ATOM 900 O O . ASN A 1 118 ? 24.674 5.997 -21.983 1.00 62.06 118 ASN A O 1
ATOM 904 N N . ASP A 1 119 ? 26.190 5.622 -20.374 1.00 62.38 119 ASP A N 1
ATOM 905 C CA . ASP A 1 119 ? 27.046 6.751 -20.764 1.00 62.38 119 ASP A CA 1
ATOM 906 C C . ASP A 1 119 ? 27.736 6.468 -22.104 1.00 62.38 119 ASP A C 1
ATOM 908 O O . ASP A 1 119 ? 27.885 7.361 -22.933 1.00 62.38 119 ASP A O 1
ATOM 912 N N . VAL A 1 120 ? 28.134 5.212 -22.336 1.00 64.62 120 VAL A N 1
ATOM 913 C CA . VAL A 1 120 ? 28.705 4.776 -23.619 1.00 64.62 120 VAL A CA 1
ATOM 914 C C . VAL A 1 120 ? 27.663 4.867 -24.733 1.00 64.62 120 VAL A C 1
ATOM 916 O O . VAL A 1 120 ? 27.985 5.311 -25.830 1.00 64.62 120 VAL A O 1
ATOM 919 N N . GLU A 1 121 ? 26.418 4.480 -24.460 1.00 62.41 121 GLU A N 1
ATOM 920 C CA . GLU A 1 121 ? 25.320 4.551 -25.429 1.00 62.41 121 GLU A CA 1
ATOM 921 C C . GLU A 1 121 ? 24.965 6.001 -25.795 1.00 62.41 121 GLU A C 1
ATOM 923 O O . GLU A 1 121 ? 24.822 6.304 -26.977 1.00 62.41 121 GLU A O 1
ATOM 928 N N . ALA A 1 122 ? 24.939 6.912 -24.817 1.00 69.06 122 ALA A N 1
ATOM 929 C CA . ALA A 1 122 ? 24.720 8.340 -25.056 1.00 69.06 122 ALA A CA 1
ATOM 930 C C . ALA A 1 122 ? 25.834 8.970 -25.911 1.00 69.06 122 ALA A C 1
ATOM 932 O O . ALA A 1 122 ? 25.549 9.670 -26.876 1.00 69.06 122 ALA A O 1
ATOM 933 N N . ILE A 1 123 ? 27.104 8.658 -25.618 1.00 71.25 123 ILE A N 1
ATOM 934 C CA . ILE A 1 123 ? 28.247 9.139 -26.415 1.00 71.25 123 ILE A CA 1
ATOM 935 C C . ILE A 1 123 ? 28.159 8.634 -27.862 1.00 71.25 123 ILE A C 1
ATOM 937 O O . ILE A 1 123 ? 28.521 9.347 -28.793 1.00 71.25 123 ILE A O 1
ATOM 941 N N . LEU A 1 124 ? 27.695 7.400 -28.069 1.00 68.19 124 LEU A N 1
ATOM 942 C CA . LEU A 1 124 ? 27.534 6.832 -29.406 1.00 68.19 124 LEU A CA 1
ATOM 943 C C . LEU A 1 124 ? 26.392 7.489 -30.192 1.00 68.19 124 LEU A C 1
ATOM 945 O O . LEU A 1 124 ? 26.539 7.669 -31.399 1.00 68.19 124 LEU A O 1
ATOM 949 N N . GLU A 1 125 ? 25.292 7.856 -29.530 1.00 70.50 125 GLU A N 1
ATOM 950 C CA . GLU A 1 125 ? 24.197 8.607 -30.157 1.00 70.50 125 GLU A CA 1
ATOM 951 C C . GLU A 1 125 ? 24.647 10.027 -30.535 1.00 70.50 125 GLU A C 1
ATOM 953 O O . GLU A 1 125 ? 24.457 10.432 -31.681 1.00 70.50 125 GLU A O 1
ATOM 958 N N . ASP A 1 126 ? 25.358 10.724 -29.641 1.00 72.81 126 ASP A N 1
ATOM 959 C CA . ASP A 1 126 ? 25.935 12.047 -29.920 1.00 72.81 126 ASP A CA 1
ATOM 960 C C . ASP A 1 126 ? 26.910 12.008 -31.111 1.00 72.81 126 ASP A C 1
ATOM 962 O O . ASP A 1 126 ? 26.924 12.910 -31.946 1.00 72.81 126 ASP A O 1
ATOM 966 N N . LEU A 1 127 ? 27.722 10.951 -31.224 1.00 68.94 127 LEU A N 1
ATOM 967 C CA . LEU A 1 127 ? 28.655 10.774 -32.340 1.00 68.94 127 LEU A CA 1
ATOM 968 C C . LEU A 1 127 ? 27.950 10.516 -33.677 1.00 68.94 127 LEU A C 1
ATOM 970 O O . LEU A 1 127 ? 28.382 11.050 -34.697 1.00 68.94 127 LEU A O 1
ATOM 974 N N . ASP A 1 128 ? 26.880 9.719 -33.688 1.00 68.25 128 ASP A N 1
ATOM 975 C CA . ASP A 1 128 ? 26.075 9.479 -34.893 1.00 68.25 128 ASP A CA 1
ATOM 976 C C . ASP A 1 128 ? 25.332 10.754 -35.329 1.00 68.25 128 ASP A C 1
ATOM 978 O O . ASP A 1 128 ? 25.188 11.029 -36.521 1.00 68.25 128 ASP A O 1
ATOM 982 N N . ASP A 1 129 ? 24.899 11.573 -34.371 1.00 72.06 129 ASP A N 1
ATOM 983 C CA . ASP A 1 129 ? 24.274 12.865 -34.646 1.00 72.06 129 ASP A CA 1
ATOM 984 C C . ASP A 1 129 ? 25.288 13.906 -35.149 1.00 72.06 129 ASP A C 1
ATOM 986 O O . ASP A 1 129 ? 24.988 14.633 -36.098 1.00 72.06 129 ASP A O 1
ATOM 990 N N . LEU A 1 130 ? 26.515 13.924 -34.619 1.00 69.12 130 LEU A N 1
ATOM 991 C CA . LEU A 1 130 ? 27.610 14.749 -35.144 1.00 69.12 130 LEU A CA 1
ATOM 992 C C . LEU A 1 130 ? 28.024 14.336 -36.567 1.00 69.12 130 LEU A C 1
ATOM 994 O O . LEU A 1 130 ? 28.212 15.206 -37.414 1.00 69.12 130 LEU A O 1
ATOM 998 N N . GLU A 1 131 ? 28.100 13.035 -36.870 1.00 63.38 131 GLU A N 1
ATOM 999 C CA . GLU A 1 131 ? 28.439 12.536 -38.215 1.00 63.38 131 GLU A CA 1
ATOM 1000 C C . GLU A 1 131 ? 27.367 12.922 -39.257 1.00 63.38 131 GLU A C 1
ATOM 1002 O O . GLU A 1 131 ? 27.676 13.213 -40.416 1.00 63.38 131 GLU A O 1
ATOM 1007 N N . LYS A 1 132 ? 26.089 12.962 -38.854 1.00 70.88 132 LYS A N 1
ATOM 1008 C CA . LYS A 1 132 ? 24.991 13.460 -39.703 1.00 70.88 132 LYS A CA 1
ATOM 1009 C C . LYS A 1 132 ? 25.059 14.966 -39.924 1.00 70.88 132 LYS A C 1
ATOM 1011 O O . LYS A 1 132 ? 24.687 15.419 -41.004 1.00 70.88 132 LYS A O 1
ATOM 1016 N N . LEU A 1 133 ? 25.499 15.727 -38.923 1.00 65.31 133 LEU A N 1
ATOM 1017 C CA . LEU A 1 133 ? 25.695 17.171 -39.044 1.00 65.31 133 LEU A CA 1
ATOM 1018 C C . LEU A 1 133 ? 26.870 17.493 -39.973 1.00 65.31 133 LEU A C 1
ATOM 1020 O O . LEU A 1 133 ? 26.725 18.357 -40.827 1.00 65.31 133 LEU A O 1
ATOM 1024 N N . GLU A 1 134 ? 27.974 16.747 -39.891 1.00 59.41 134 GLU A N 1
ATOM 1025 C CA . GLU A 1 134 ? 29.136 16.906 -40.780 1.00 59.41 134 GLU A CA 1
ATOM 1026 C C . GLU A 1 134 ? 28.786 16.577 -42.242 1.00 59.41 134 GLU A C 1
ATOM 1028 O O . GLU A 1 134 ? 29.106 17.338 -43.147 1.00 59.41 134 GLU A O 1
ATOM 1033 N N . LYS A 1 135 ? 28.012 15.509 -42.485 1.00 58.62 135 LYS A N 1
ATOM 1034 C CA . LYS A 1 135 ? 27.496 15.165 -43.828 1.00 58.62 135 LYS A CA 1
ATOM 1035 C C . LYS A 1 135 ? 26.389 16.099 -44.333 1.00 58.62 135 LYS A C 1
ATOM 1037 O O . LYS A 1 135 ? 26.063 16.078 -45.518 1.00 58.62 135 LYS A O 1
ATOM 1042 N N . GLY A 1 136 ? 25.765 16.861 -43.438 1.00 51.69 136 GLY A N 1
ATOM 1043 C CA . GLY A 1 136 ? 24.745 17.859 -43.755 1.00 51.69 136 GLY A CA 1
ATOM 1044 C C . GLY A 1 136 ? 25.310 19.250 -44.055 1.00 51.69 136 GLY A C 1
ATOM 1045 O O . GLY A 1 136 ? 24.570 20.079 -44.582 1.00 51.69 136 GLY A O 1
ATOM 1046 N N . ASP A 1 137 ? 26.589 19.493 -43.748 1.00 48.16 137 ASP A N 1
ATOM 1047 C CA . ASP A 1 137 ? 27.263 20.792 -43.899 1.00 48.16 137 ASP A CA 1
ATOM 1048 C C . ASP A 1 137 ? 28.121 20.898 -45.179 1.00 48.16 137 ASP A C 1
ATOM 1050 O O . ASP A 1 137 ? 28.675 21.953 -45.470 1.00 48.16 137 ASP A O 1
ATOM 1054 N N . ASP A 1 138 ? 28.120 19.877 -46.048 1.00 51.25 138 ASP A N 1
ATOM 1055 C CA . ASP A 1 138 ? 28.672 19.946 -47.421 1.00 51.25 138 ASP A CA 1
ATOM 1056 C C . ASP A 1 138 ? 27.761 20.742 -48.391 1.00 51.25 138 ASP A C 1
ATOM 1058 O O . ASP A 1 138 ? 27.674 20.484 -49.596 1.00 51.25 138 ASP A O 1
ATOM 1062 N N . GLY A 1 139 ? 27.027 21.714 -47.853 1.00 51.69 139 GLY A N 1
ATOM 1063 C CA . GLY A 1 139 ? 25.956 22.440 -48.515 1.00 51.69 139 GLY A CA 1
ATOM 1064 C C . GLY A 1 139 ? 26.052 23.953 -48.377 1.00 51.69 139 GLY A C 1
ATOM 1065 O O . GLY A 1 139 ? 25.001 24.578 -48.223 1.00 51.69 139 GLY A O 1
ATOM 1066 N N . LYS A 1 140 ? 27.259 24.538 -48.446 1.00 36.78 140 LYS A N 1
ATOM 1067 C CA . LYS A 1 140 ? 27.504 25.896 -48.973 1.00 36.78 140 LYS A CA 1
ATOM 1068 C C . LYS A 1 140 ? 28.972 26.191 -49.265 1.00 36.78 140 LYS A C 1
ATOM 1070 O O . LYS A 1 140 ? 29.811 25.980 -48.370 1.00 36.78 140 LYS A O 1
#

Sequence (140 aa):
MNNKKTPLDQFEDAFIDSILNMSASELDEELRDLGLDPEVAITQTKAAVARGIIKANKTNFARKRSQLTDVKARLASSSKLGDRSGAVARFEKMKTGDPELSNRMMMAARKGKGLSENDVEAILEDLDDLEKLEKGDDGK

Secondary structure (DSSP, 8-state):
---PPPHHHHHHHHHHHHHHHS-HHHHHHHHHHTT--HHHHHHHHHHHHHHHHHHHHHHHHHHHHHHHHHHHHHHHHSTT-TTHHHHHHHHHHHHHH-HHHHHHHHHHHHTT-PPPHHHHHHHHHHHHHHHHHHHH----